Protein AF-A0A9C8GNN6-F1 (afdb_monomer)

Secondary structure (DSSP, 8-state):
-EEEE-TT---HHHHHHHHHHHHHHHHHSPTTPPPPEEEE-TT----HHHHHHHHHHHHHHHHTTPPPPPEEEE---SHHHHHHHHHHHHH-TTEEEESSHHHHHHHHHHTT--

Sequence (114 aa):
MIFCDYSNILDEETFIRALDEAEAEVLEQAPGTLILMLIDVTGSRITSKVTNRARDLSAAARAKEIPSSPTAIVGVSSPAQKAVVMALQFLRPDLRMVESIPAAKDWLVSRVSE

Radius of gyration: 13.22 Å; Cα contacts (8 Å, |Δi|>4): 170; chains: 1; bounding box: 27×28×32 Å

Mean predicted aligned error: 3.27 Å

pLDDT: mean 91.49, std 6.2, range [53.19, 96.88]

Foldseek 3Di:
DDEQEQELAADPVVLLVSLVVVLVVLVVDAAQDADAYEYEHANYDDDPVSVVSNVVSVVVSVVRNNDQHQYEYEHQDDPVSVVVQVVVCVVRVSYYYDHDPVRSVVVRVVVVVD

Nearest PDB structures (foldseek):
  4dgh-assembly1_A  TM=6.367E-01  e=1.417E-01  Vibrio cholerae
  8wky-assembly1_A  TM=4.576E-01  e=9.182E-01  Homo sapiens
  4zjc-assembly1_A  TM=4.939E-01  e=1.989E+00  Homo sapiens
  6kuw-assembly1_A  TM=4.703E-01  e=2.263E+00  Homo sapiens

Structure (mmCIF, N/CA/C/O backbone):
data_AF-A0A9C8GNN6-F1
#
_entry.id   AF-A0A9C8GNN6-F1
#
loop_
_atom_site.group_PDB
_atom_site.id
_atom_site.type_symbol
_atom_site.label_atom_id
_atom_site.label_alt_id
_atom_site.label_comp_id
_atom_site.label_asym_id
_atom_site.label_entity_id
_atom_site.label_seq_id
_atom_site.pdbx_PDB_ins_code
_atom_site.Cartn_x
_atom_site.Cartn_y
_atom_site.Cartn_z
_atom_site.occupancy
_atom_site.B_iso_or_equiv
_atom_site.auth_seq_id
_atom_site.auth_comp_id
_atom_site.auth_asym_id
_atom_site.auth_atom_id
_atom_site.pdbx_PDB_model_num
ATOM 1 N N . MET A 1 1 ? -11.911 -0.753 3.570 1.00 88.50 1 MET A N 1
ATOM 2 C CA . MET A 1 1 ? -10.724 -1.375 2.944 1.00 88.50 1 MET A CA 1
ATOM 3 C C . MET A 1 1 ? -10.423 -0.574 1.701 1.00 88.50 1 MET A C 1
ATOM 5 O O . MET A 1 1 ? -11.345 -0.384 0.922 1.00 88.50 1 MET A O 1
ATOM 9 N N . ILE A 1 2 ? -9.187 -0.115 1.550 1.00 93.25 2 ILE A N 1
ATOM 10 C CA . ILE A 1 2 ? -8.717 0.607 0.367 1.00 93.25 2 ILE A CA 1
ATOM 11 C C . ILE A 1 2 ? -7.926 -0.388 -0.483 1.00 93.25 2 ILE A C 1
ATOM 13 O O . ILE A 1 2 ? -7.060 -1.100 0.039 1.00 93.25 2 ILE A O 1
ATOM 17 N N . PHE A 1 3 ? -8.268 -0.482 -1.766 1.00 95.69 3 PHE A N 1
ATOM 18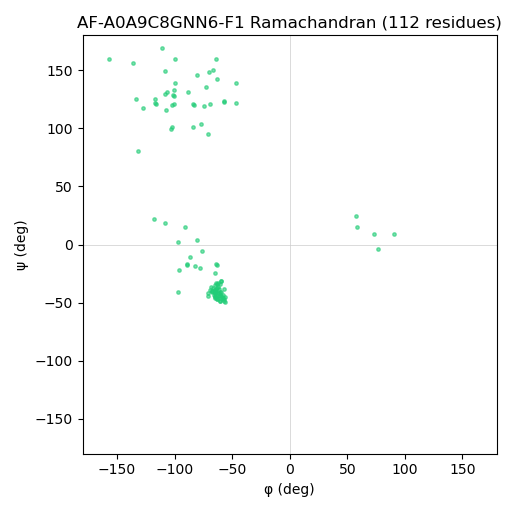 C CA . PHE A 1 3 ? -7.534 -1.291 -2.733 1.00 95.69 3 PHE A CA 1
ATOM 19 C C . PHE A 1 3 ? -6.758 -0.374 -3.672 1.00 95.69 3 PHE A C 1
ATOM 21 O O . PHE A 1 3 ? -7.347 0.386 -4.433 1.00 95.69 3 PHE A O 1
ATOM 28 N N . CYS A 1 4 ? -5.438 -0.478 -3.615 1.00 95.44 4 CYS A N 1
ATOM 29 C CA . CYS A 1 4 ? -4.515 0.270 -4.444 1.00 95.44 4 CYS A CA 1
ATOM 30 C C . CYS A 1 4 ? -3.979 -0.643 -5.552 1.00 95.44 4 CYS A C 1
ATOM 32 O O . CYS A 1 4 ? -3.075 -1.451 -5.312 1.00 95.44 4 CYS A O 1
ATOM 34 N N . ASP A 1 5 ? -4.543 -0.529 -6.754 1.00 96.31 5 ASP A N 1
ATOM 35 C CA . ASP A 1 5 ? -4.025 -1.216 -7.937 1.00 96.31 5 ASP A CA 1
ATOM 36 C C . ASP A 1 5 ? -2.896 -0.392 -8.560 1.00 96.31 5 ASP A C 1
ATOM 38 O O . ASP A 1 5 ? -3.127 0.598 -9.254 1.00 96.31 5 ASP A O 1
ATOM 42 N N . TYR A 1 6 ? -1.661 -0.803 -8.290 1.00 95.81 6 TYR A N 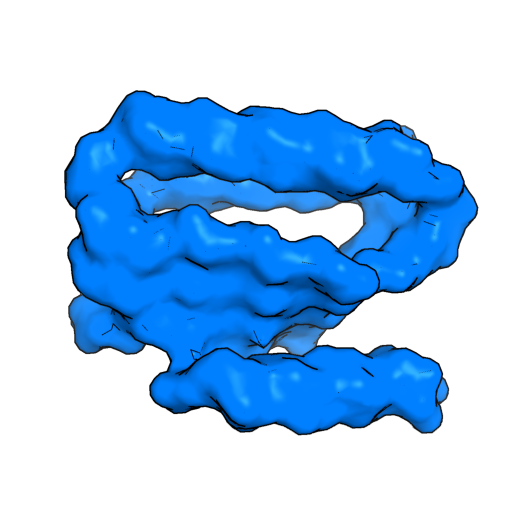1
ATOM 43 C CA . TYR A 1 6 ? -0.469 -0.238 -8.909 1.00 95.81 6 TYR A CA 1
ATOM 44 C C . TYR A 1 6 ? 0.156 -1.204 -9.904 1.00 95.81 6 TYR A C 1
ATOM 46 O O . TYR A 1 6 ? 1.337 -1.046 -10.221 1.00 95.81 6 TYR A O 1
ATOM 54 N N . SER A 1 7 ? -0.579 -2.216 -10.373 1.00 95.31 7 SER A N 1
ATOM 55 C CA . SER A 1 7 ? -0.050 -3.241 -11.267 1.00 95.31 7 SER A CA 1
ATOM 56 C C . SER A 1 7 ? 0.408 -2.645 -12.603 1.00 95.31 7 SER A C 1
ATOM 58 O O . SER A 1 7 ? -0.176 -1.711 -13.147 1.00 95.31 7 SER A O 1
ATOM 60 N N . ASN A 1 8 ? 1.509 -3.175 -13.134 1.00 96.06 8 ASN A N 1
ATOM 61 C CA . ASN A 1 8 ? 2.133 -2.777 -14.398 1.00 96.06 8 ASN A CA 1
ATOM 62 C C . ASN A 1 8 ? 2.554 -1.296 -14.493 1.00 96.06 8 ASN A C 1
ATOM 64 O O . ASN A 1 8 ? 2.884 -0.817 -15.581 1.00 96.06 8 ASN A O 1
ATOM 68 N N . ILE A 1 9 ? 2.610 -0.568 -13.373 1.00 95.38 9 ILE A N 1
ATOM 69 C CA . ILE A 1 9 ? 3.156 0.791 -13.343 1.00 95.38 9 ILE A CA 1
ATOM 70 C C . ILE A 1 9 ? 4.685 0.707 -13.373 1.00 95.38 9 ILE A C 1
ATOM 72 O O . ILE A 1 9 ? 5.348 0.367 -12.388 1.00 95.38 9 ILE A O 1
ATOM 76 N N . LEU A 1 10 ? 5.256 0.998 -14.540 1.00 93.56 10 LEU A N 1
ATOM 77 C CA . LEU A 1 10 ? 6.705 0.997 -14.769 1.00 93.56 10 LEU A CA 1
ATOM 78 C C . LEU A 1 10 ? 7.333 2.389 -14.647 1.00 93.56 10 LEU A C 1
ATOM 80 O O . LEU A 1 10 ? 8.542 2.502 -14.426 1.00 93.56 10 LEU A O 1
ATOM 84 N N . ASP A 1 11 ? 6.508 3.420 -14.812 1.00 94.69 11 ASP A N 1
ATOM 85 C CA . ASP A 1 11 ? 6.893 4.820 -14.728 1.00 94.69 11 ASP A CA 1
ATOM 86 C C . ASP A 1 11 ? 6.793 5.337 -13.285 1.00 94.69 11 ASP A C 1
ATOM 88 O O . ASP A 1 11 ? 5.791 5.140 -12.598 1.00 94.69 11 ASP A O 1
ATOM 92 N N . GLU A 1 12 ? 7.854 5.997 -12.825 1.00 93.56 12 GLU A N 1
ATOM 93 C CA . GLU A 1 12 ? 7.973 6.456 -11.441 1.00 93.56 12 GLU A CA 1
ATOM 94 C C . GLU A 1 12 ? 6.996 7.595 -11.130 1.00 93.56 12 GLU A C 1
ATOM 96 O O . GLU A 1 12 ? 6.405 7.599 -10.054 1.00 93.56 12 GLU A O 1
ATOM 101 N N . GLU A 1 13 ? 6.787 8.529 -12.060 1.00 95.62 13 GLU A N 1
ATOM 102 C CA . GLU A 1 13 ? 5.878 9.666 -11.869 1.00 95.62 13 GLU A CA 1
ATOM 103 C C . GLU A 1 13 ? 4.425 9.197 -11.752 1.00 95.62 13 GLU A C 1
ATOM 105 O O . GLU A 1 13 ? 3.702 9.604 -10.844 1.00 95.62 13 GLU A O 1
ATOM 110 N N . THR A 1 14 ? 4.023 8.261 -12.611 1.00 96.81 14 THR A N 1
ATOM 111 C CA . THR A 1 14 ? 2.703 7.627 -12.562 1.00 96.81 14 THR A CA 1
ATOM 112 C C . THR A 1 14 ? 2.487 6.893 -11.240 1.00 96.81 14 THR A C 1
ATOM 114 O O . THR A 1 14 ? 1.409 6.995 -10.657 1.00 96.81 14 THR A O 1
ATOM 117 N N . PHE A 1 15 ? 3.509 6.198 -10.730 1.00 95.50 15 PHE A N 1
ATOM 118 C CA . PHE A 1 15 ? 3.428 5.523 -9.433 1.00 95.50 15 PHE A CA 1
ATOM 119 C C . PHE A 1 15 ? 3.260 6.541 -8.296 1.00 95.50 15 PHE A C 1
ATOM 121 O O . PHE A 1 15 ? 2.404 6.371 -7.431 1.00 95.50 15 PHE A O 1
ATOM 128 N N . ILE A 1 16 ? 4.044 7.623 -8.303 1.00 96.00 16 ILE A N 1
ATOM 129 C CA . ILE A 1 16 ? 3.939 8.691 -7.300 1.00 96.00 16 ILE A CA 1
ATOM 130 C C . ILE A 1 16 ? 2.544 9.324 -7.320 1.00 96.00 16 ILE A C 1
ATOM 132 O O . ILE A 1 16 ? 1.945 9.462 -6.260 1.00 96.00 16 ILE A O 1
ATOM 136 N N . ARG A 1 17 ? 1.988 9.620 -8.500 1.00 96.56 17 ARG A N 1
ATOM 137 C CA . ARG A 1 17 ? 0.627 10.163 -8.608 1.00 96.56 17 ARG A CA 1
ATOM 138 C C . ARG A 1 17 ? -0.421 9.200 -8.049 1.00 96.56 17 ARG A C 1
ATOM 140 O O . ARG A 1 17 ? -1.310 9.630 -7.327 1.00 96.56 17 ARG A O 1
ATOM 147 N N . ALA A 1 18 ? -0.288 7.903 -8.321 1.00 96.00 18 ALA A N 1
ATOM 148 C CA . ALA A 1 18 ? -1.185 6.895 -7.758 1.00 96.00 18 ALA A CA 1
ATOM 149 C C . ALA A 1 18 ? -1.088 6.827 -6.217 1.00 96.00 18 ALA A C 1
ATOM 151 O O . ALA A 1 18 ? -2.093 6.633 -5.537 1.00 96.00 18 ALA A O 1
ATOM 152 N N . LEU A 1 19 ? 0.105 7.053 -5.648 1.00 95.56 19 LEU A N 1
ATOM 153 C CA . LEU A 1 19 ? 0.276 7.208 -4.199 1.00 95.56 19 LEU A CA 1
ATOM 154 C C . LEU A 1 19 ? -0.358 8.499 -3.665 1.00 95.56 19 LEU A C 1
ATOM 156 O O . LEU A 1 19 ? -0.892 8.475 -2.561 1.00 95.56 19 LEU A O 1
ATOM 160 N N . ASP A 1 20 ? -0.309 9.604 -4.409 1.00 95.75 20 ASP A N 1
ATOM 161 C CA . ASP A 1 20 ? -0.966 10.860 -4.022 1.00 95.75 20 ASP A CA 1
ATOM 162 C C . ASP A 1 20 ? -2.497 10.705 -3.995 1.00 95.75 20 ASP A C 1
ATOM 164 O O . ASP A 1 20 ? -3.155 11.193 -3.077 1.00 95.75 20 ASP A O 1
ATOM 168 N N . GLU A 1 21 ? -3.062 9.970 -4.957 1.00 94.88 21 GLU A N 1
ATOM 169 C CA . GLU A 1 21 ? -4.488 9.621 -4.988 1.00 94.88 21 GLU A CA 1
ATOM 170 C C . GLU A 1 21 ? -4.879 8.757 -3.779 1.00 94.88 21 GLU A C 1
ATOM 172 O O . GLU A 1 21 ? -5.846 9.064 -3.079 1.00 94.88 21 GLU A O 1
ATOM 177 N N . ALA A 1 22 ? -4.085 7.727 -3.467 1.00 93.94 22 ALA A N 1
ATOM 178 C CA . ALA A 1 22 ? -4.306 6.905 -2.280 1.00 93.94 22 ALA A CA 1
ATOM 179 C C . ALA A 1 22 ? -4.132 7.695 -0.974 1.00 93.94 22 ALA A C 1
ATOM 181 O O . ALA A 1 22 ? -4.841 7.440 -0.000 1.00 93.94 22 ALA A O 1
ATOM 182 N N . GLU A 1 23 ? -3.209 8.660 -0.927 1.00 94.50 23 GLU A N 1
ATOM 183 C CA . GLU A 1 23 ? -3.065 9.548 0.225 1.00 94.50 23 GLU A CA 1
ATOM 184 C C . GLU A 1 23 ? -4.326 10.373 0.449 1.00 94.50 23 GLU A C 1
ATOM 186 O O . GLU A 1 23 ? -4.784 10.448 1.586 1.00 94.50 23 GLU A O 1
ATOM 191 N N . ALA A 1 24 ? -4.903 10.959 -0.601 1.00 94.50 24 ALA A N 1
ATOM 192 C CA . ALA A 1 24 ? -6.138 11.723 -0.477 1.00 94.50 24 ALA A CA 1
ATOM 193 C C . ALA A 1 24 ? -7.260 10.865 0.135 1.00 94.50 24 ALA A C 1
ATOM 195 O O . ALA A 1 24 ? -7.871 11.276 1.119 1.00 94.50 24 ALA A O 1
ATOM 196 N N . GLU A 1 25 ? -7.450 9.635 -0.353 1.00 94.31 25 GLU A N 1
ATOM 197 C CA . GLU A 1 25 ? -8.467 8.709 0.171 1.00 94.31 25 GLU A CA 1
ATOM 198 C C . GLU A 1 25 ? -8.205 8.303 1.636 1.00 94.31 25 GLU A C 1
ATOM 200 O O . GLU A 1 25 ? -9.121 8.254 2.466 1.00 94.31 25 GLU A O 1
ATOM 205 N N . VAL A 1 26 ? -6.942 8.045 1.992 1.00 94.00 26 VAL A N 1
ATOM 206 C CA . VAL A 1 26 ? -6.535 7.753 3.376 1.00 94.00 26 VAL A CA 1
ATOM 207 C C . VAL A 1 26 ? -6.781 8.962 4.277 1.00 94.00 26 VAL A C 1
ATOM 209 O O . VAL A 1 26 ? -7.318 8.820 5.374 1.00 94.00 26 VAL A O 1
ATOM 212 N N . LEU A 1 27 ? -6.420 10.161 3.826 1.00 94.19 27 LEU A N 1
ATOM 213 C CA . LEU A 1 27 ? -6.573 11.394 4.588 1.00 94.19 27 LEU A CA 1
ATOM 214 C C . LEU A 1 27 ? -8.010 11.910 4.620 1.00 94.19 27 LEU A C 1
ATOM 216 O O . LEU A 1 27 ? -8.273 12.843 5.371 1.00 94.19 27 LEU A O 1
ATOM 220 N N . GLU A 1 28 ? -8.960 11.317 3.906 1.00 95.19 28 GLU A N 1
ATOM 221 C CA . GLU A 1 28 ? -10.391 11.581 4.100 1.00 95.19 28 GLU A CA 1
ATOM 222 C C . GLU A 1 28 ? -10.962 10.848 5.323 1.00 95.19 28 GLU A C 1
ATOM 224 O O . GLU A 1 28 ? -11.964 11.285 5.893 1.00 95.19 28 GLU A O 1
ATOM 229 N N . GLN A 1 29 ? -10.297 9.793 5.803 1.00 94.25 29 GLN A N 1
ATOM 230 C CA . GLN A 1 29 ? -10.785 9.003 6.934 1.00 94.25 29 GLN A CA 1
ATOM 231 C C . GLN A 1 29 ? -10.781 9.802 8.245 1.00 94.25 29 GLN A C 1
ATOM 233 O O . GLN A 1 29 ? -9.963 10.707 8.460 1.00 94.25 29 GLN A O 1
ATOM 238 N N . ALA A 1 30 ? -11.705 9.467 9.147 1.00 94.31 30 ALA A N 1
ATOM 239 C CA . ALA A 1 30 ? -11.772 10.093 10.462 1.00 94.31 30 ALA A CA 1
ATOM 240 C C . ALA A 1 30 ? -10.579 9.659 11.344 1.00 94.31 30 ALA A C 1
ATOM 242 O O . ALA A 1 30 ? -10.133 8.511 11.230 1.00 94.31 30 ALA A O 1
ATOM 243 N N . PRO A 1 31 ? -10.089 10.526 12.251 1.00 95.12 31 PRO A N 1
ATOM 244 C CA . PRO A 1 31 ? -9.120 10.141 13.281 1.00 95.12 31 PRO A CA 1
ATOM 245 C C . PRO A 1 31 ? -9.513 8.839 13.995 1.00 95.12 31 PRO A C 1
ATOM 247 O O . PRO A 1 31 ? -10.691 8.608 14.269 1.00 95.12 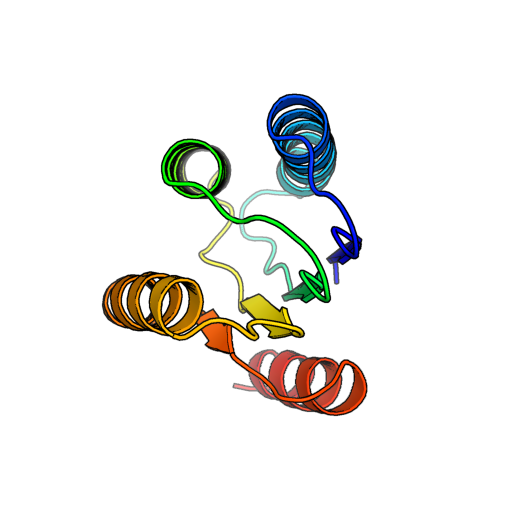31 PRO A O 1
ATOM 250 N N . GLY A 1 32 ? -8.541 7.967 14.270 1.00 92.88 32 GLY A N 1
ATOM 251 C CA . GLY A 1 32 ? -8.769 6.662 14.902 1.00 92.88 32 GLY A CA 1
ATOM 252 C C . GLY A 1 32 ? -9.344 5.567 13.990 1.00 92.88 32 GLY A C 1
ATOM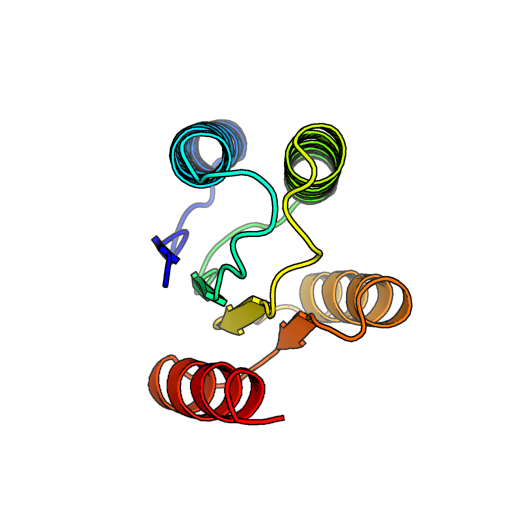 253 O O . GLY A 1 32 ? -9.466 4.425 14.43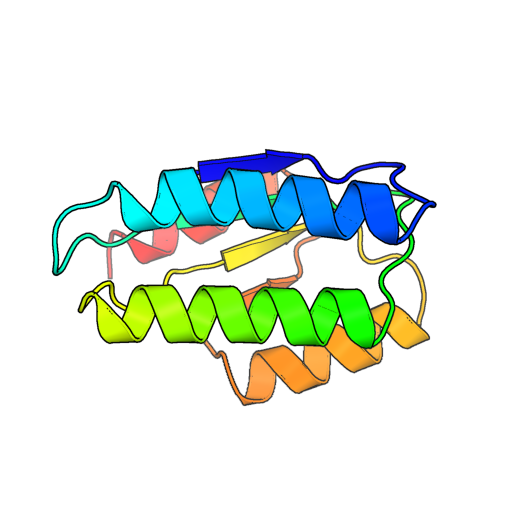1 1.00 92.88 32 GLY A O 1
ATOM 254 N N . THR A 1 33 ? -9.669 5.864 12.726 1.00 93.12 33 THR A N 1
ATOM 255 C CA . THR A 1 33 ? -10.200 4.860 11.788 1.00 93.12 33 THR A CA 1
ATOM 256 C C . THR A 1 33 ? -9.128 3.841 11.416 1.00 93.12 33 THR A C 1
ATOM 258 O O . THR A 1 33 ? -8.105 4.188 10.830 1.00 93.12 33 THR A O 1
ATOM 261 N N . LEU A 1 34 ? -9.381 2.561 11.696 1.00 91.38 34 LEU A N 1
ATOM 262 C CA . LEU A 1 34 ? -8.546 1.473 11.197 1.00 91.38 34 LEU A CA 1
ATOM 263 C C . LEU A 1 34 ? -8.813 1.251 9.704 1.00 91.38 34 LEU A C 1
ATOM 265 O O . LEU A 1 34 ? -9.923 0.893 9.308 1.00 91.38 34 LEU A O 1
ATOM 269 N N . ILE A 1 35 ? -7.783 1.413 8.876 1.00 92.44 35 ILE A N 1
ATOM 270 C CA . ILE A 1 35 ? -7.855 1.131 7.443 1.00 92.44 35 I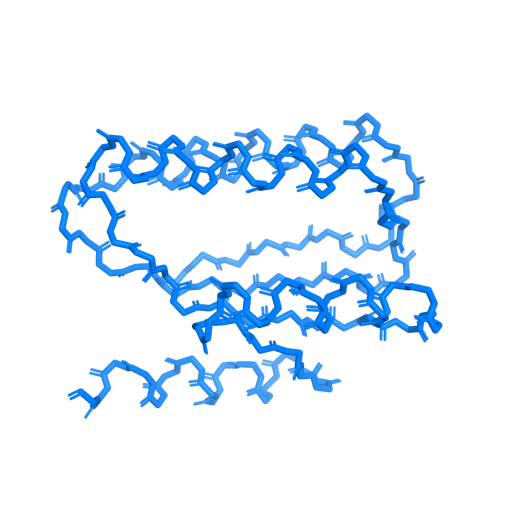LE A CA 1
ATOM 271 C C . ILE A 1 35 ? -7.239 -0.247 7.191 1.00 92.44 35 ILE A C 1
ATOM 273 O O . ILE A 1 35 ? -6.212 -0.608 7.756 1.00 92.44 35 ILE A O 1
ATOM 277 N N . LEU A 1 36 ? -7.866 -1.033 6.319 1.00 94.88 36 LEU A N 1
ATOM 278 C CA . LEU A 1 36 ? -7.242 -2.217 5.728 1.00 94.88 36 LEU A CA 1
ATOM 279 C C . LEU A 1 36 ? -6.766 -1.839 4.331 1.00 94.88 36 LEU A C 1
ATOM 281 O O . LEU A 1 36 ? -7.603 -1.438 3.516 1.00 94.88 36 LEU A O 1
ATOM 285 N N . MET A 1 37 ? -5.469 -1.961 4.062 1.00 95.38 37 MET A N 1
ATOM 286 C CA . MET A 1 37 ? -4.887 -1.639 2.759 1.00 95.38 37 MET A CA 1
ATOM 287 C C . MET A 1 37 ? -4.469 -2.903 2.016 1.00 95.38 37 MET A C 1
ATOM 289 O O . MET A 1 37 ? -3.733 -3.737 2.543 1.00 95.38 37 MET A O 1
ATOM 293 N N . LEU A 1 38 ? -4.903 -3.018 0.766 1.00 96.75 38 LEU A N 1
ATOM 294 C CA . LEU A 1 38 ? -4.445 -4.037 -0.170 1.00 96.75 38 LEU A CA 1
ATOM 295 C C . LEU A 1 38 ? -3.739 -3.324 -1.318 1.00 96.75 38 LEU A C 1
ATOM 297 O O . LEU A 1 38 ? -4.351 -2.503 -1.988 1.00 96.75 38 LEU A O 1
ATOM 301 N N . ILE A 1 39 ? -2.468 -3.639 -1.540 1.00 95.81 39 ILE A N 1
ATOM 302 C CA . ILE A 1 39 ? -1.643 -3.029 -2.581 1.00 95.81 39 ILE A CA 1
ATOM 303 C C . ILE A 1 39 ? -1.229 -4.117 -3.571 1.00 95.81 39 ILE A C 1
ATOM 305 O O . ILE A 1 39 ? -0.583 -5.091 -3.181 1.00 95.81 39 ILE A O 1
ATOM 309 N N . ASP A 1 40 ? -1.568 -3.951 -4.846 1.00 96.69 40 ASP A N 1
ATOM 310 C CA . ASP A 1 40 ? -1.064 -4.806 -5.922 1.00 96.69 40 ASP A CA 1
ATOM 311 C C . ASP A 1 40 ? 0.040 -4.080 -6.696 1.00 96.69 40 ASP A C 1
ATOM 313 O O . ASP A 1 40 ? -0.178 -3.011 -7.253 1.00 96.69 40 ASP A O 1
ATOM 317 N N . VAL A 1 41 ? 1.242 -4.656 -6.719 1.00 95.69 41 VAL A N 1
ATOM 318 C CA . VAL A 1 41 ? 2.410 -4.152 -7.464 1.00 95.69 41 VAL A CA 1
ATOM 319 C C . VAL A 1 41 ? 2.877 -5.141 -8.534 1.00 95.69 41 VAL A C 1
ATOM 321 O O . VAL A 1 41 ? 4.042 -5.129 -8.942 1.00 95.69 41 VAL A O 1
ATOM 324 N N . THR A 1 42 ? 1.998 -6.045 -8.970 1.00 95.44 42 THR A N 1
ATOM 325 C CA . THR A 1 42 ? 2.314 -7.064 -9.976 1.00 95.44 42 THR A CA 1
ATOM 326 C C . THR A 1 42 ? 2.803 -6.410 -11.262 1.00 95.44 42 THR A C 1
ATOM 328 O O . THR A 1 42 ? 2.115 -5.588 -11.853 1.00 95.44 42 THR A O 1
ATOM 331 N N . GLY A 1 43 ? 4.002 -6.787 -11.712 1.00 93.75 43 GLY A N 1
ATOM 332 C CA . GLY A 1 43 ? 4.592 -6.239 -12.938 1.00 93.75 43 GLY A CA 1
ATOM 333 C C . GLY A 1 43 ? 5.096 -4.796 -12.815 1.00 93.75 43 GLY A C 1
ATOM 334 O O . GLY A 1 43 ? 5.464 -4.204 -13.825 1.00 93.75 43 GLY A O 1
ATOM 335 N N . SER A 1 44 ? 5.142 -4.229 -11.608 1.00 93.62 44 SER A N 1
ATOM 336 C CA . SER A 1 44 ? 5.459 -2.814 -11.393 1.00 93.62 44 SER A CA 1
ATOM 337 C C . SER A 1 44 ? 6.900 -2.583 -10.967 1.00 93.62 44 SER A C 1
ATOM 339 O O . SER A 1 44 ? 7.592 -3.460 -10.431 1.00 93.62 44 SER A O 1
ATOM 341 N N . ARG A 1 45 ? 7.367 -1.350 -11.161 1.00 89.38 45 ARG A N 1
ATOM 342 C CA . ARG A 1 45 ? 8.713 -0.932 -10.775 1.00 89.38 45 ARG A CA 1
ATOM 343 C C . ARG A 1 45 ? 8.694 -0.118 -9.484 1.00 89.38 45 ARG A C 1
ATOM 345 O O . ARG A 1 45 ? 8.470 1.083 -9.490 1.00 89.38 45 ARG A O 1
ATOM 352 N N . ILE A 1 46 ? 9.039 -0.768 -8.378 1.00 87.62 46 ILE A N 1
ATOM 353 C CA . ILE A 1 46 ? 9.268 -0.091 -7.095 1.00 87.62 46 ILE A CA 1
ATOM 354 C C . ILE A 1 46 ? 10.702 0.450 -7.036 1.00 87.62 46 ILE A C 1
ATOM 356 O O . ILE A 1 46 ? 11.665 -0.316 -7.122 1.00 87.62 46 ILE A O 1
ATOM 360 N N . THR A 1 47 ? 10.842 1.763 -6.868 1.00 87.00 47 THR A N 1
ATOM 361 C CA . THR A 1 47 ? 12.122 2.462 -6.676 1.00 87.00 47 THR A CA 1
ATOM 362 C C . THR A 1 47 ? 12.236 3.017 -5.255 1.00 87.00 47 THR A C 1
ATOM 364 O O . THR A 1 47 ? 11.249 3.087 -4.522 1.00 87.00 47 THR A O 1
ATOM 367 N N . SER A 1 48 ? 13.425 3.488 -4.868 1.00 85.44 48 SER A N 1
ATOM 368 C CA . SER A 1 48 ? 13.623 4.146 -3.568 1.00 85.44 48 SER A CA 1
ATOM 369 C C . SER A 1 48 ? 12.752 5.396 -3.386 1.00 85.44 48 SER A C 1
ATOM 371 O O . SER A 1 48 ? 12.350 5.716 -2.268 1.00 85.44 48 SER A O 1
ATOM 373 N N . LYS A 1 49 ? 12.437 6.117 -4.470 1.00 90.62 49 LYS A N 1
ATOM 374 C CA . LYS A 1 49 ? 11.551 7.288 -4.408 1.00 90.62 49 LYS A CA 1
ATOM 375 C C . LYS A 1 49 ? 10.106 6.880 -4.151 1.00 90.62 49 LYS A C 1
ATOM 377 O O . LYS A 1 49 ? 9.487 7.459 -3.265 1.00 9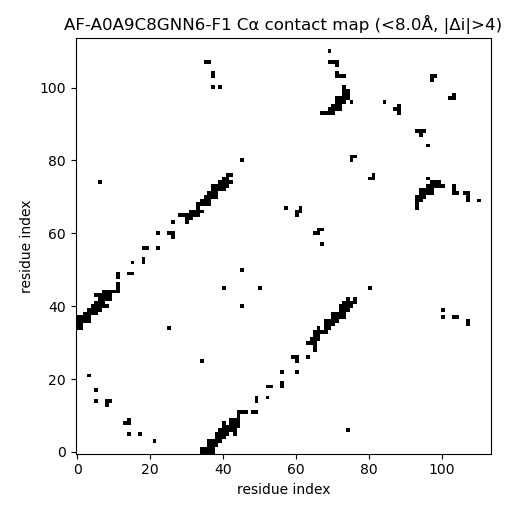0.62 49 LYS A O 1
ATOM 382 N N . VAL A 1 50 ? 9.613 5.842 -4.834 1.00 91.12 50 VAL A N 1
ATOM 383 C CA . VAL A 1 50 ? 8.285 5.259 -4.571 1.00 91.12 50 VAL A CA 1
ATOM 384 C C . VAL A 1 50 ? 8.172 4.827 -3.107 1.00 91.12 50 VAL A C 1
ATOM 386 O O . VAL A 1 50 ? 7.210 5.173 -2.426 1.00 91.12 50 VAL A O 1
ATOM 389 N N . THR A 1 51 ? 9.192 4.149 -2.570 1.00 87.25 51 THR A N 1
ATOM 390 C CA . THR A 1 51 ? 9.184 3.737 -1.156 1.00 87.25 51 THR A CA 1
ATOM 391 C C . THR A 1 51 ? 9.249 4.911 -0.185 1.00 87.25 51 THR A C 1
ATOM 393 O O . THR A 1 51 ? 8.597 4.871 0.856 1.00 87.25 51 THR A O 1
ATOM 396 N N . ASN A 1 52 ? 10.012 5.961 -0.508 1.00 90.19 52 ASN A N 1
ATOM 397 C CA . ASN A 1 52 ? 10.071 7.166 0.319 1.00 90.19 52 ASN A CA 1
ATOM 398 C C . ASN A 1 52 ? 8.713 7.869 0.342 1.00 90.19 52 ASN A C 1
ATOM 400 O O . ASN A 1 52 ? 8.216 8.171 1.420 1.00 90.19 52 ASN A O 1
ATOM 404 N N . ARG A 1 53 ? 8.060 8.020 -0.813 1.00 93.75 53 ARG A N 1
ATOM 405 C CA . ARG A 1 53 ? 6.735 8.636 -0.900 1.00 93.75 53 ARG A CA 1
ATOM 406 C C . ARG A 1 53 ? 5.672 7.854 -0.130 1.00 93.75 53 ARG A C 1
ATOM 408 O O . ARG A 1 53 ? 4.867 8.459 0.573 1.00 93.75 53 ARG A O 1
ATOM 415 N N . ALA A 1 54 ? 5.693 6.522 -0.207 1.00 90.38 54 ALA A N 1
ATOM 416 C CA . ALA A 1 54 ? 4.796 5.663 0.570 1.00 90.38 54 ALA A CA 1
ATOM 417 C C . ALA A 1 54 ? 5.028 5.786 2.092 1.00 90.38 54 ALA A C 1
ATOM 419 O O . ALA A 1 54 ? 4.088 5.707 2.890 1.00 90.38 54 ALA A O 1
ATOM 420 N N . ARG A 1 55 ? 6.280 6.012 2.515 1.00 88.69 55 ARG A N 1
ATOM 421 C CA . ARG A 1 55 ? 6.606 6.336 3.911 1.00 88.69 55 ARG A CA 1
ATOM 422 C C . ARG A 1 55 ? 6.054 7.706 4.304 1.00 88.69 55 ARG A C 1
ATOM 424 O O . ARG A 1 55 ? 5.521 7.824 5.404 1.00 88.69 55 ARG A O 1
ATOM 431 N N . ASP A 1 56 ? 6.149 8.697 3.424 1.00 92.75 56 ASP A N 1
ATOM 432 C CA . ASP A 1 56 ? 5.629 10.044 3.673 1.00 92.75 56 ASP A CA 1
ATOM 433 C C . ASP A 1 56 ? 4.097 10.025 3.811 1.00 92.75 56 ASP A C 1
ATOM 435 O O . ASP A 1 56 ? 3.575 10.597 4.764 1.00 92.75 56 ASP A O 1
ATOM 439 N N . LEU A 1 57 ? 3.392 9.242 2.982 1.00 92.25 57 LEU A N 1
ATOM 440 C CA . LEU A 1 57 ? 1.953 8.975 3.135 1.00 92.25 57 LEU A CA 1
ATOM 441 C C . LEU A 1 57 ? 1.650 8.381 4.516 1.00 92.25 57 LEU A C 1
ATOM 443 O O . LEU A 1 57 ? 0.785 8.865 5.244 1.00 92.25 57 LEU A O 1
ATOM 447 N N . SER A 1 58 ? 2.404 7.353 4.925 1.00 89.25 58 SER A N 1
ATOM 448 C CA . SER A 1 58 ? 2.231 6.740 6.251 1.00 89.25 58 SER A CA 1
ATOM 449 C C . SER A 1 58 ? 2.469 7.741 7.391 1.00 89.25 58 SER A C 1
ATOM 451 O O . SER A 1 58 ? 1.826 7.646 8.436 1.00 89.25 58 SER A O 1
ATOM 453 N N . ALA A 1 59 ? 3.393 8.690 7.219 1.00 91.06 59 ALA A N 1
ATOM 454 C CA . ALA A 1 59 ? 3.643 9.752 8.187 1.00 91.06 59 ALA A CA 1
ATOM 455 C C . ALA A 1 59 ? 2.496 10.777 8.221 1.00 91.06 59 ALA A C 1
ATOM 457 O O . ALA A 1 59 ? 2.071 11.158 9.312 1.00 91.06 59 ALA A O 1
ATOM 458 N N . ALA A 1 60 ? 1.954 11.160 7.062 1.00 93.50 60 ALA A N 1
ATOM 459 C CA . ALA A 1 60 ? 0.797 12.048 6.956 1.00 93.50 60 ALA A CA 1
ATOM 460 C C . ALA A 1 60 ? -0.448 11.443 7.628 1.00 93.50 60 ALA A C 1
ATOM 462 O O . ALA A 1 60 ? -1.101 12.109 8.430 1.00 93.50 60 ALA A O 1
ATOM 463 N N . ALA A 1 61 ? -0.719 10.153 7.398 1.00 92.69 61 ALA A N 1
ATOM 464 C CA . ALA A 1 61 ? -1.810 9.436 8.058 1.00 92.69 61 ALA A CA 1
ATOM 465 C C . ALA A 1 61 ? -1.663 9.457 9.592 1.00 92.69 61 ALA A C 1
ATOM 467 O O . ALA A 1 61 ? -2.599 9.815 10.307 1.00 92.69 61 ALA A O 1
ATOM 468 N N . ARG A 1 62 ? -0.457 9.173 10.106 1.00 91.44 62 ARG A N 1
ATOM 469 C CA . ARG A 1 62 ? -0.166 9.238 11.550 1.00 91.44 62 ARG A CA 1
ATOM 470 C C . ARG A 1 62 ? -0.349 10.642 12.125 1.00 91.44 62 ARG A C 1
ATOM 472 O O . ARG A 1 62 ? -0.842 10.767 13.241 1.00 91.44 62 ARG A O 1
ATOM 479 N N . ALA A 1 63 ? 0.020 11.684 11.380 1.00 93.94 63 ALA A N 1
ATOM 480 C CA . ALA A 1 63 ? -0.181 13.073 11.795 1.00 93.94 63 ALA A CA 1
ATOM 481 C C . ALA A 1 63 ? -1.670 13.449 11.916 1.00 93.94 63 ALA A C 1
ATOM 483 O O . ALA A 1 63 ? -2.006 14.338 12.692 1.00 93.94 63 ALA A O 1
ATOM 484 N N . LYS A 1 64 ? -2.560 12.743 11.204 1.00 94.31 64 LYS A N 1
ATOM 485 C CA . LYS A 1 64 ? -4.022 12.860 11.323 1.00 94.31 64 LYS A CA 1
ATOM 486 C C . LYS A 1 64 ? -4.633 11.889 12.349 1.00 94.31 64 LYS A C 1
ATOM 488 O O . LYS A 1 64 ? -5.836 11.643 12.324 1.00 94.31 64 LYS A O 1
ATOM 493 N N . GLU A 1 65 ? -3.809 11.296 13.213 1.00 93.62 65 GLU A N 1
ATOM 494 C CA . GLU A 1 65 ? -4.220 10.289 14.203 1.00 93.62 65 GLU A CA 1
ATOM 495 C C . GLU A 1 65 ? -4.896 9.055 13.573 1.00 93.62 65 GLU A C 1
ATOM 497 O O . GLU A 1 65 ? -5.672 8.349 14.220 1.00 93.62 65 GLU A O 1
ATOM 502 N N . ILE A 1 66 ? -4.598 8.766 12.301 1.00 92.50 66 ILE A N 1
ATOM 503 C CA . ILE A 1 66 ? -4.997 7.515 11.658 1.00 92.50 66 ILE A CA 1
ATOM 504 C C . ILE A 1 66 ? -3.952 6.458 12.046 1.00 92.50 66 ILE A C 1
ATOM 506 O O . ILE A 1 66 ? -2.755 6.642 11.779 1.00 92.50 66 ILE A O 1
ATOM 510 N N . PRO A 1 67 ? -4.358 5.361 12.710 1.00 89.00 67 PRO A N 1
ATOM 511 C CA . PRO A 1 67 ? -3.432 4.341 13.175 1.00 89.00 67 PRO A CA 1
ATOM 512 C C . PRO A 1 67 ? -2.720 3.632 12.020 1.00 89.00 67 PRO A C 1
ATOM 514 O O . PRO A 1 67 ? -3.177 3.592 10.873 1.00 89.00 67 PRO A O 1
ATOM 517 N N . SER A 1 68 ? -1.583 3.016 12.354 1.00 81.75 68 SER A N 1
ATOM 518 C CA . SER A 1 68 ? -0.876 2.139 11.422 1.00 81.75 68 SER A CA 1
ATOM 519 C C . SER A 1 68 ? -1.816 1.025 10.964 1.00 81.75 68 SER A C 1
ATOM 521 O O . SER A 1 68 ? -2.409 0.321 11.778 1.00 81.75 68 SER A O 1
ATOM 523 N N . SER A 1 69 ? -1.991 0.937 9.654 1.00 85.69 69 SER A N 1
ATOM 524 C CA . SER A 1 69 ? -3.047 0.159 9.022 1.00 85.69 69 SER A CA 1
ATOM 525 C C . SER A 1 69 ? -2.499 -1.176 8.518 1.00 85.69 69 SER A C 1
ATOM 527 O O . SER A 1 69 ? -1.510 -1.159 7.769 1.00 85.69 69 SER A O 1
ATOM 529 N N . PRO A 1 70 ? -3.121 -2.322 8.869 1.00 94.38 70 PRO A N 1
ATOM 530 C CA . PRO A 1 70 ? -2.807 -3.606 8.261 1.00 94.38 70 PRO A CA 1
ATOM 531 C C . PRO A 1 70 ? -2.740 -3.485 6.738 1.00 94.38 70 PRO A C 1
ATOM 533 O O . PRO A 1 70 ? -3.693 -3.046 6.093 1.00 94.38 70 PRO A O 1
ATOM 536 N N . THR A 1 71 ? -1.587 -3.829 6.171 1.00 95.12 71 THR A N 1
ATOM 537 C CA . THR A 1 71 ? -1.270 -3.625 4.756 1.00 95.12 71 THR A CA 1
ATOM 538 C C . THR A 1 71 ? -0.803 -4.932 4.135 1.00 95.12 71 THR A C 1
ATOM 540 O O . THR A 1 71 ? 0.233 -5.470 4.522 1.00 95.12 71 THR A O 1
ATOM 543 N N . ALA A 1 72 ? -1.538 -5.439 3.152 1.00 96.31 72 ALA A N 1
ATOM 544 C CA . ALA A 1 72 ? -1.138 -6.594 2.361 1.00 96.31 72 ALA A CA 1
ATOM 545 C C . ALA A 1 72 ? -0.575 -6.140 1.010 1.00 96.31 72 ALA A C 1
ATOM 547 O O . ALA A 1 72 ? -1.195 -5.320 0.337 1.00 96.31 72 ALA A O 1
ATOM 548 N N . ILE A 1 73 ? 0.575 -6.680 0.603 1.00 95.75 73 ILE A N 1
ATOM 549 C CA . ILE A 1 73 ? 1.213 -6.383 -0.686 1.00 95.75 73 ILE A CA 1
ATOM 550 C C . ILE A 1 73 ? 1.274 -7.652 -1.536 1.00 95.75 73 ILE A C 1
ATOM 552 O O . ILE A 1 73 ? 1.837 -8.662 -1.108 1.00 95.75 73 ILE A O 1
ATOM 556 N N . VAL A 1 74 ? 0.732 -7.580 -2.749 1.00 96.69 74 VAL A N 1
ATOM 557 C CA . VAL A 1 74 ? 0.718 -8.646 -3.761 1.00 96.69 74 VAL A CA 1
ATOM 558 C C . VAL A 1 74 ? 1.670 -8.279 -4.903 1.00 96.69 74 VAL A C 1
ATOM 560 O O . VAL A 1 74 ? 1.849 -7.105 -5.206 1.00 96.69 74 VAL A O 1
ATOM 563 N N . GLY A 1 75 ? 2.286 -9.270 -5.555 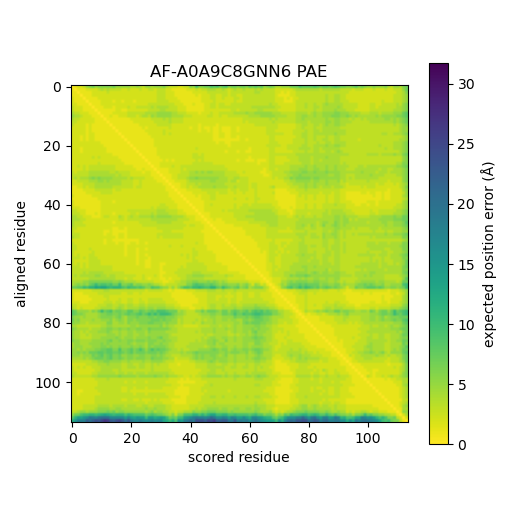1.00 94.38 75 GLY A N 1
ATOM 564 C CA . GLY A 1 75 ? 2.981 -9.044 -6.833 1.00 94.38 75 GLY A CA 1
ATOM 565 C C . GLY A 1 75 ? 4.464 -8.672 -6.743 1.00 94.38 75 GLY A C 1
ATOM 566 O O . GLY A 1 75 ? 5.087 -8.352 -7.757 1.00 94.38 75 GLY A O 1
ATOM 567 N N . VAL A 1 76 ? 5.068 -8.751 -5.552 1.00 91.25 76 VAL A N 1
ATOM 568 C CA . VAL A 1 76 ? 6.501 -8.483 -5.340 1.00 91.25 76 VAL A CA 1
ATOM 569 C C . VAL A 1 76 ? 7.346 -9.613 -5.948 1.00 91.25 76 VAL A C 1
ATOM 571 O O . VAL A 1 76 ? 7.571 -10.655 -5.329 1.00 91.25 76 VAL A O 1
ATOM 574 N N . SER A 1 77 ? 7.816 -9.426 -7.180 1.00 85.12 77 SER A N 1
ATOM 575 C CA . SE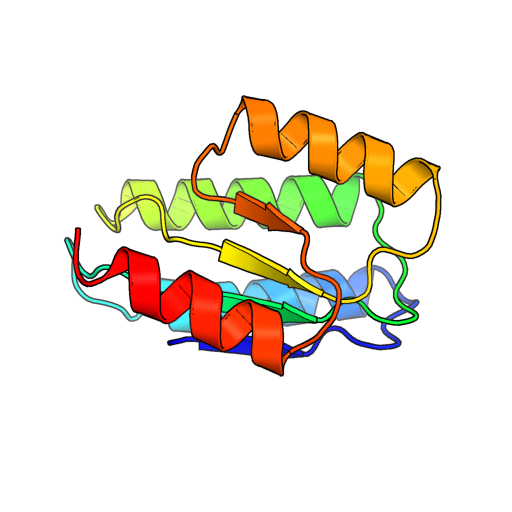R A 1 77 ? 8.440 -10.501 -7.967 1.00 85.12 77 SER A CA 1
ATOM 576 C C . SER A 1 77 ? 9.970 -10.506 -7.897 1.00 85.12 77 SER A C 1
ATOM 578 O O . SER A 1 77 ? 10.573 -11.572 -7.745 1.00 85.12 77 SER A O 1
ATOM 580 N N . SER A 1 78 ? 10.621 -9.340 -7.950 1.00 85.94 78 SER A N 1
ATOM 581 C CA . SER A 1 78 ? 12.088 -9.269 -8.011 1.00 85.94 78 SER A CA 1
ATOM 582 C C . SER A 1 78 ? 12.769 -9.440 -6.638 1.00 85.94 78 SER A C 1
ATOM 584 O O . SER A 1 78 ? 12.255 -8.945 -5.630 1.00 85.94 78 SER A O 1
ATOM 586 N N . PRO A 1 79 ? 13.962 -10.071 -6.562 1.00 87.31 79 PRO A N 1
ATOM 587 C CA . PRO A 1 79 ? 14.700 -10.221 -5.302 1.00 87.31 79 PRO A CA 1
ATOM 588 C C . PRO A 1 79 ? 15.007 -8.893 -4.598 1.00 87.31 79 PRO A C 1
ATOM 590 O O . PRO A 1 79 ? 14.905 -8.806 -3.377 1.00 87.31 79 PRO A O 1
ATOM 593 N N . ALA A 1 80 ? 15.331 -7.845 -5.362 1.00 84.12 80 ALA A N 1
ATOM 594 C CA . ALA A 1 80 ? 15.597 -6.517 -4.815 1.00 84.12 80 ALA A CA 1
ATOM 595 C C . ALA A 1 80 ? 14.345 -5.907 -4.163 1.00 84.12 80 ALA A C 1
ATOM 597 O O . ALA A 1 80 ? 14.421 -5.401 -3.046 1.00 84.12 80 ALA A O 1
ATOM 598 N N . GLN A 1 81 ? 13.180 -6.009 -4.813 1.00 84.81 81 GLN A N 1
ATOM 599 C CA . GLN A 1 81 ? 11.921 -5.536 -4.231 1.00 84.81 81 GLN A CA 1
ATOM 600 C C . GLN A 1 81 ? 11.541 -6.340 -2.988 1.00 84.81 81 GLN A C 1
ATOM 602 O O . GLN A 1 81 ? 11.139 -5.752 -1.989 1.00 84.81 81 GLN A O 1
ATOM 607 N N . LYS A 1 82 ? 11.729 -7.666 -3.007 1.00 88.12 82 LYS A N 1
ATOM 608 C CA . LYS A 1 82 ? 11.501 -8.510 -1.826 1.00 88.12 82 LYS A CA 1
ATOM 609 C C . LYS A 1 82 ? 12.367 -8.065 -0.651 1.00 88.12 82 LYS A C 1
ATOM 611 O O . LYS A 1 82 ? 11.840 -7.900 0.441 1.00 88.12 82 LYS A O 1
ATOM 616 N N . ALA A 1 83 ? 13.656 -7.802 -0.871 1.00 87.75 83 ALA A N 1
ATOM 617 C CA . ALA A 1 83 ? 14.555 -7.322 0.179 1.00 87.75 83 ALA A CA 1
ATOM 618 C C . ALA A 1 83 ? 14.099 -5.977 0.771 1.00 87.75 83 ALA A C 1
ATOM 620 O O . ALA A 1 83 ? 14.076 -5.812 1.990 1.00 87.75 83 ALA A O 1
ATOM 621 N N . VAL A 1 84 ? 13.679 -5.040 -0.085 1.00 84.19 84 VAL A N 1
ATOM 622 C CA . VAL A 1 84 ? 13.129 -3.744 0.338 1.00 84.19 84 VAL A CA 1
ATOM 623 C C . VAL A 1 84 ? 11.869 -3.930 1.182 1.00 84.19 84 VAL A C 1
ATOM 625 O O . VAL A 1 84 ? 11.769 -3.363 2.268 1.00 84.19 84 VAL A O 1
ATOM 628 N N . VAL A 1 85 ? 10.922 -4.750 0.726 1.00 84.62 85 VAL A N 1
ATOM 629 C CA . VAL A 1 85 ? 9.678 -4.978 1.467 1.00 84.62 85 VAL A CA 1
ATOM 630 C C . VAL A 1 85 ? 9.942 -5.722 2.779 1.00 84.62 85 VAL A C 1
ATOM 632 O O . VAL A 1 85 ? 9.393 -5.326 3.800 1.00 84.62 85 VAL A O 1
ATOM 635 N N . MET A 1 86 ? 10.834 -6.715 2.811 1.00 86.06 86 MET A N 1
ATOM 636 C CA . MET A 1 86 ? 11.232 -7.394 4.054 1.00 86.06 86 MET A CA 1
ATOM 637 C C . MET A 1 86 ? 11.841 -6.427 5.076 1.00 86.06 86 MET A C 1
ATOM 639 O O . MET A 1 86 ? 11.528 -6.509 6.263 1.00 86.06 86 MET A O 1
ATOM 643 N N . ALA A 1 87 ? 12.671 -5.481 4.631 1.00 84.94 87 ALA A N 1
ATOM 644 C CA . ALA A 1 87 ? 13.201 -4.439 5.507 1.00 84.94 87 ALA A CA 1
ATOM 645 C C . ALA A 1 87 ? 12.085 -3.528 6.049 1.00 84.94 87 ALA A C 1
ATOM 647 O O . ALA A 1 87 ? 12.100 -3.165 7.225 1.00 84.94 87 ALA A O 1
ATOM 648 N N . LEU A 1 88 ? 11.083 -3.199 5.226 1.00 82.38 88 LEU A N 1
ATOM 649 C CA . LEU A 1 88 ? 9.914 -2.438 5.672 1.00 82.38 88 LEU A CA 1
ATOM 650 C C . LEU A 1 88 ? 9.078 -3.213 6.695 1.00 82.38 88 LEU A C 1
ATOM 652 O O . LEU A 1 88 ? 8.649 -2.611 7.673 1.00 82.38 88 LEU A O 1
ATOM 656 N N . GLN A 1 89 ? 8.897 -4.527 6.530 1.00 86.94 89 GLN A N 1
ATOM 657 C CA . GLN A 1 89 ? 8.160 -5.369 7.485 1.00 86.94 89 GLN A CA 1
ATOM 658 C C . GLN A 1 89 ? 8.776 -5.362 8.888 1.00 86.94 89 GLN A C 1
ATOM 660 O O . GLN A 1 89 ? 8.050 -5.443 9.874 1.00 86.94 89 GLN A O 1
ATOM 665 N N . PHE A 1 90 ? 10.099 -5.212 9.001 1.00 84.31 90 PHE A N 1
ATOM 666 C CA . PHE A 1 90 ? 10.756 -5.068 10.302 1.00 84.31 90 PHE A CA 1
ATOM 667 C C . PHE A 1 90 ? 10.302 -3.801 11.047 1.00 84.31 90 PHE A C 1
ATOM 669 O O . PHE A 1 90 ? 10.141 -3.813 12.263 1.00 84.31 90 PHE A O 1
ATOM 676 N N . LEU A 1 91 ? 10.058 -2.711 10.314 1.00 82.88 91 LEU A N 1
ATOM 677 C CA . LEU A 1 91 ? 9.579 -1.436 10.862 1.00 82.88 91 LEU A CA 1
ATOM 678 C C . LEU A 1 91 ? 8.043 -1.343 10.914 1.00 82.88 91 LEU A C 1
ATOM 680 O O . LEU A 1 91 ? 7.492 -0.478 11.596 1.00 82.88 91 LEU A O 1
ATOM 684 N N . ARG A 1 92 ? 7.356 -2.202 10.157 1.00 85.00 92 ARG A N 1
ATOM 685 C CA . ARG A 1 92 ? 5.903 -2.259 9.971 1.00 85.00 92 ARG A CA 1
ATOM 686 C C . ARG A 1 92 ? 5.435 -3.707 10.153 1.00 85.00 92 ARG A C 1
ATOM 688 O O . ARG A 1 92 ? 5.224 -4.404 9.160 1.00 85.00 92 ARG A O 1
ATOM 695 N N . PRO A 1 93 ? 5.271 -4.183 11.402 1.00 86.56 93 PRO A N 1
ATOM 696 C CA . PRO A 1 93 ? 4.793 -5.546 11.662 1.00 86.56 93 PRO A CA 1
ATOM 697 C C . PRO A 1 93 ? 3.362 -5.781 11.145 1.00 86.56 93 PRO A C 1
ATOM 699 O O . PRO A 1 93 ? 2.936 -6.917 10.951 1.00 86.56 93 PRO A O 1
ATOM 702 N N . ASP A 1 94 ? 2.633 -4.697 10.886 1.00 90.25 94 ASP A N 1
ATOM 703 C CA . ASP A 1 94 ? 1.326 -4.635 10.241 1.00 90.25 94 ASP A CA 1
ATOM 704 C C . ASP A 1 94 ? 1.396 -4.712 8.703 1.00 90.25 94 ASP A C 1
ATOM 706 O O . ASP A 1 94 ? 0.367 -4.596 8.048 1.00 90.25 94 ASP A O 1
ATOM 710 N N . LEU A 1 95 ? 2.574 -4.911 8.102 1.00 92.44 95 LEU A N 1
ATOM 711 C CA . LEU A 1 95 ? 2.757 -5.079 6.660 1.00 92.44 95 LEU A CA 1
ATOM 712 C C . LEU A 1 95 ? 3.072 -6.540 6.316 1.00 92.44 95 LEU A C 1
ATOM 714 O O . LEU A 1 95 ? 3.972 -7.161 6.889 1.00 92.44 95 LEU A O 1
ATOM 718 N N . ARG A 1 96 ? 2.370 -7.102 5.327 1.00 94.19 96 ARG A N 1
ATOM 719 C CA . ARG A 1 96 ? 2.572 -8.482 4.877 1.00 94.19 96 ARG A CA 1
ATOM 720 C C . ARG A 1 96 ? 2.639 -8.611 3.362 1.00 94.19 96 ARG A C 1
ATOM 722 O O . ARG A 1 96 ? 1.707 -8.243 2.662 1.00 94.19 96 ARG A O 1
ATOM 729 N N . MET A 1 97 ? 3.717 -9.212 2.859 1.00 94.50 97 MET A N 1
ATOM 730 C CA . MET A 1 97 ? 3.723 -9.751 1.496 1.00 94.50 97 MET A CA 1
ATOM 731 C C . MET A 1 97 ? 2.882 -11.022 1.432 1.00 94.50 97 MET A C 1
ATOM 733 O O . MET A 1 97 ? 3.004 -11.899 2.290 1.00 94.50 97 MET A O 1
ATOM 737 N N . VAL A 1 98 ? 2.061 -11.130 0.399 1.00 95.25 98 VAL A N 1
ATOM 738 C CA . VAL A 1 98 ? 1.174 -12.264 0.146 1.00 95.25 98 VAL A CA 1
ATOM 739 C C . VAL A 1 98 ? 1.234 -12.652 -1.330 1.00 95.25 98 VAL A C 1
ATOM 741 O O . VAL A 1 98 ? 1.592 -11.852 -2.193 1.00 95.25 98 VAL A O 1
ATOM 744 N N . GLU A 1 99 ? 0.898 -13.903 -1.624 1.00 91.75 99 GLU A N 1
ATOM 745 C CA . GLU A 1 99 ? 1.078 -14.477 -2.963 1.00 91.75 99 GLU A CA 1
ATOM 746 C C . GLU A 1 99 ? -0.056 -14.125 -3.933 1.00 91.75 99 GLU A C 1
ATOM 748 O O . GLU A 1 99 ? 0.113 -14.238 -5.144 1.00 91.75 99 GLU A O 1
ATOM 753 N N . SER A 1 100 ? -1.218 -13.705 -3.424 1.00 96.00 100 SER A N 1
ATOM 754 C CA . SER A 1 100 ? -2.396 -13.414 -4.243 1.00 96.00 100 SER A CA 1
ATOM 755 C C . SER A 1 100 ? -3.362 -12.448 -3.553 1.00 96.00 100 SER A C 1
ATOM 757 O O . SER A 1 100 ? -3.365 -12.326 -2.327 1.00 96.00 100 SER A O 1
ATOM 759 N N . ILE A 1 101 ? -4.223 -11.793 -4.339 1.00 96.06 101 ILE A N 1
ATOM 760 C CA . ILE A 1 101 ? -5.299 -10.925 -3.830 1.00 96.06 101 ILE A CA 1
ATOM 761 C C . ILE A 1 101 ? -6.254 -11.677 -2.879 1.00 96.06 101 ILE A C 1
ATOM 763 O O . ILE A 1 101 ? -6.579 -11.115 -1.833 1.00 96.06 101 ILE A O 1
ATOM 767 N N . PRO A 1 102 ? -6.705 -12.919 -3.159 1.00 96.88 102 PRO A N 1
ATOM 768 C CA . PRO A 1 102 ? -7.504 -13.681 -2.196 1.00 96.88 102 PRO A CA 1
ATOM 769 C C . PRO A 1 102 ? -6.802 -13.863 -0.844 1.00 96.88 102 PRO A C 1
ATOM 771 O O . PRO A 1 102 ? -7.364 -13.494 0.183 1.00 96.88 102 PRO A O 1
ATOM 774 N N . ALA A 1 103 ? -5.537 -14.298 -0.844 1.00 96.25 103 ALA A N 1
ATOM 775 C CA . ALA A 1 103 ? -4.761 -14.449 0.390 1.00 96.25 103 ALA A CA 1
ATOM 776 C C . ALA A 1 103 ? -4.557 -13.111 1.127 1.00 96.25 103 ALA A C 1
ATOM 778 O O . ALA A 1 103 ? -4.527 -13.071 2.358 1.00 96.25 103 ALA A O 1
ATOM 779 N N . ALA A 1 104 ? -4.439 -12.009 0.380 1.00 96.56 104 ALA A N 1
ATOM 780 C CA . ALA A 1 104 ? -4.385 -10.658 0.929 1.00 96.56 104 ALA A CA 1
ATOM 781 C C . ALA A 1 104 ? -5.653 -10.321 1.719 1.00 96.56 104 ALA A C 1
ATOM 783 O O . ALA A 1 104 ? -5.571 -9.852 2.852 1.00 96.56 104 ALA A O 1
ATOM 784 N N . LYS A 1 105 ? -6.823 -10.581 1.124 1.00 95.62 105 LYS A N 1
ATOM 785 C CA . LYS A 1 105 ? -8.128 -10.314 1.738 1.00 95.62 105 LYS A CA 1
ATOM 786 C C . LYS A 1 105 ? -8.328 -11.151 2.996 1.00 95.62 105 LYS A C 1
ATOM 788 O O . LYS A 1 105 ? -8.676 -10.585 4.028 1.00 95.62 105 LYS A O 1
ATOM 793 N N . ASP A 1 106 ? -8.040 -12.449 2.929 1.00 95.38 106 ASP A N 1
ATOM 794 C CA . ASP A 1 106 ? -8.178 -13.357 4.073 1.00 95.38 106 ASP A CA 1
ATOM 795 C C . ASP A 1 106 ? -7.316 -12.897 5.255 1.00 95.38 106 ASP A C 1
ATOM 797 O O . ASP A 1 106 ? -7.792 -12.809 6.389 1.00 95.38 106 ASP A O 1
ATOM 801 N N . TRP A 1 107 ? -6.060 -12.522 4.989 1.00 95.44 107 TRP A N 1
ATOM 802 C CA . TRP A 1 107 ? -5.165 -12.016 6.026 1.00 95.44 107 TRP A CA 1
ATOM 803 C C . TRP A 1 107 ? -5.603 -10.655 6.581 1.00 95.44 107 TRP A C 1
ATOM 805 O O . TRP A 1 107 ? -5.521 -10.439 7.785 1.00 95.44 107 TRP A O 1
ATOM 815 N N . LEU A 1 108 ? -6.075 -9.729 5.742 1.00 95.00 108 LEU A N 1
ATOM 816 C CA . LEU A 1 108 ? -6.539 -8.416 6.206 1.00 95.00 108 LEU A CA 1
ATOM 817 C C . LEU A 1 108 ? -7.779 -8.530 7.097 1.00 95.00 108 LEU A C 1
ATOM 819 O O . LEU A 1 108 ? -7.853 -7.867 8.129 1.00 95.00 108 LEU A O 1
ATOM 823 N N . VAL A 1 109 ? -8.734 -9.388 6.734 1.00 92.88 109 VAL A N 1
ATOM 824 C CA . VAL A 1 109 ? -9.937 -9.629 7.544 1.00 92.88 109 VAL A CA 1
ATOM 825 C C . VAL A 1 109 ? -9.569 -10.231 8.900 1.00 92.88 109 VAL A C 1
ATOM 827 O O . VAL A 1 109 ? -10.135 -9.823 9.915 1.00 92.88 109 VAL A O 1
ATOM 830 N N . SER A 1 110 ? -8.570 -11.122 8.954 1.00 92.19 110 SER A N 1
ATOM 831 C CA . SER A 1 110 ? -8.121 -11.705 10.224 1.00 92.19 110 SER A CA 1
ATOM 832 C C . SER A 1 110 ? -7.532 -10.674 11.197 1.00 92.19 110 SER A C 1
ATOM 834 O O . SER A 1 110 ? -7.422 -10.976 12.377 1.00 92.19 110 SER A O 1
ATOM 836 N N . ARG A 1 111 ? -7.165 -9.467 10.736 1.00 89.44 111 ARG A N 1
ATOM 837 C CA . ARG A 1 111 ? -6.638 -8.373 11.576 1.00 89.44 111 ARG A CA 1
ATOM 838 C C . ARG A 1 111 ? -7.698 -7.473 12.197 1.00 89.44 111 ARG A C 1
ATOM 840 O O . ARG A 1 111 ? -7.361 -6.660 13.043 1.00 89.44 111 ARG A O 1
ATOM 847 N N . VAL A 1 112 ? -8.956 -7.588 11.775 1.00 81.50 112 VAL A N 1
ATOM 848 C CA . VAL A 1 112 ? -10.074 -6.832 12.375 1.00 81.50 112 VAL A CA 1
ATOM 849 C C . VAL A 1 112 ? -10.702 -7.595 13.545 1.00 81.50 112 VAL A C 1
ATOM 851 O O . VAL A 1 112 ? -11.444 -7.021 14.331 1.00 81.50 112 VAL A O 1
ATOM 854 N N . SER A 1 113 ? -10.432 -8.898 13.643 1.00 60.28 113 SER A N 1
ATOM 855 C CA . SER A 1 113 ? -10.990 -9.783 14.675 1.00 60.28 113 SER A CA 1
ATOM 856 C C . SER A 1 113 ? -10.056 -10.000 15.877 1.00 60.28 113 SER A C 1
ATOM 858 O O . SER A 1 113 ? -10.404 -10.784 16.758 1.00 60.28 113 SER A O 1
ATOM 860 N N . GLU A 1 114 ? -8.888 -9.348 15.891 1.00 53.19 114 GLU A N 1
ATOM 861 C CA . GLU A 1 114 ? -7.907 -9.325 16.995 1.00 53.19 114 GLU A CA 1
ATOM 862 C C . GLU A 1 114 ? -8.093 -8.058 17.842 1.00 53.19 114 GLU A C 1
ATOM 864 O O . GLU A 1 114 ? -8.031 -8.179 19.087 1.00 53.19 114 GLU A O 1
#

Solvent-accessible surface area (backbone atoms only — not comparable to full-atom values): 6292 Å² total; per-residue (Å²): 114,52,76,45,84,43,53,58,36,66,51,64,68,62,47,46,51,54,51,52,54,53,37,54,62,59,66,68,54,59,65,66,46,81,48,37,37,40,37,34,35,37,76,34,57,85,47,75,63,53,52,49,51,55,49,50,44,55,48,53,35,47,76,53,48,24,54,93,41,44,30,27,37,23,38,77,78,51,72,68,54,42,53,54,50,55,58,45,30,75,81,31,81,51,44,42,82,37,92,36,68,69,59,30,51,57,55,51,55,59,65,76,79,112